Protein AF-N9NQ33-F1 (afdb_monomer_lite)

Foldseek 3Di:
DELLQVCLVPNLVVLVVCLVPADPQFQKAQQVVRDTDNDQCVVPDPRIYGNVRSVLLNVLQVLCVVLVHLVSLVVVLVVCVVVVNDDPVSVSSVVSSVSPVSSHDDDPDDD

Structure (mmCIF, N/CA/C/O backbone):
data_AF-N9NQ33-F1
#
_entry.id   AF-N9NQ33-F1
#
loop_
_atom_site.group_PDB
_atom_site.id
_atom_site.type_symbol
_atom_site.label_atom_id
_atom_site.label_alt_id
_atom_site.label_comp_id
_atom_site.label_asym_id
_atom_site.label_entity_id
_atom_site.label_seq_id
_atom_site.pdbx_PDB_ins_code
_atom_site.Cartn_x
_atom_site.Cartn_y
_atom_site.Cartn_z
_atom_site.occupancy
_atom_site.B_iso_or_equiv
_atom_site.auth_seq_id
_atom_site.auth_comp_id
_atom_site.auth_asym_id
_atom_site.auth_atom_id
_atom_site.pdbx_PDB_model_num
ATOM 1 N N . MET A 1 1 ? 4.222 10.014 -10.819 1.00 83.62 1 MET A N 1
ATOM 2 C CA . MET A 1 1 ? 2.801 9.817 -10.422 1.00 83.62 1 MET A CA 1
ATOM 3 C C . MET A 1 1 ? 2.774 9.489 -8.941 1.00 83.62 1 MET A C 1
ATOM 5 O O . MET A 1 1 ? 3.704 8.839 -8.469 1.00 83.62 1 MET A O 1
ATOM 9 N N . LYS A 1 2 ? 1.766 9.930 -8.174 1.00 89.94 2 LYS A N 1
ATOM 10 C CA . LYS A 1 2 ? 1.691 9.535 -6.756 1.00 89.94 2 LYS A CA 1
ATOM 11 C C . LYS A 1 2 ? 1.205 8.088 -6.623 1.00 89.94 2 LYS A C 1
ATOM 13 O O . LYS A 1 2 ? 0.383 7.630 -7.407 1.00 89.94 2 LYS A O 1
ATOM 18 N N . ALA A 1 3 ? 1.680 7.367 -5.607 1.00 92.50 3 ALA A N 1
ATOM 19 C CA . ALA A 1 3 ? 1.332 5.954 -5.427 1.00 92.50 3 ALA A CA 1
ATOM 20 C C . ALA A 1 3 ? -0.182 5.717 -5.236 1.00 92.50 3 ALA A C 1
ATOM 22 O O . ALA A 1 3 ? -0.715 4.743 -5.754 1.00 92.5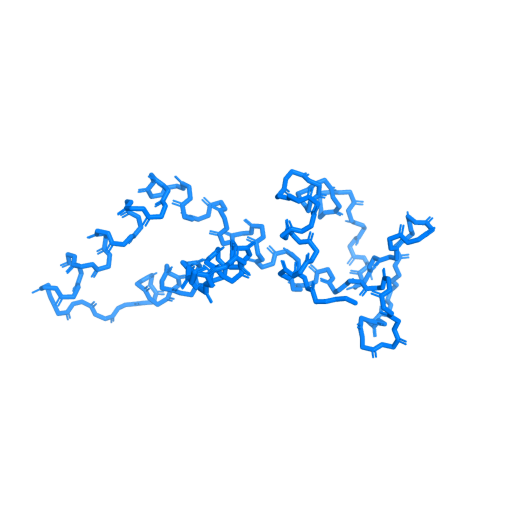0 3 ALA A O 1
ATOM 23 N N . ASN A 1 4 ? -0.891 6.626 -4.560 1.00 93.12 4 ASN A N 1
ATOM 24 C CA . ASN A 1 4 ? -2.346 6.538 -4.395 1.00 93.12 4 ASN A CA 1
ATOM 25 C C . ASN A 1 4 ? -3.092 6.737 -5.727 1.00 93.12 4 ASN A C 1
ATOM 27 O O . ASN A 1 4 ? -4.043 6.020 -6.011 1.00 93.12 4 ASN A O 1
ATOM 31 N N . GLU A 1 5 ? -2.630 7.655 -6.582 1.00 92.38 5 GLU A N 1
ATOM 32 C CA . GLU A 1 5 ? -3.165 7.838 -7.939 1.00 92.38 5 GLU A CA 1
ATOM 33 C C . GLU A 1 5 ? -2.927 6.602 -8.812 1.00 92.38 5 GLU A C 1
ATOM 35 O O . GLU A 1 5 ? -3.805 6.215 -9.584 1.00 92.38 5 GLU A O 1
ATOM 40 N N . PHE A 1 6 ? -1.764 5.961 -8.662 1.00 93.19 6 PHE A N 1
ATOM 41 C CA . PHE A 1 6 ? -1.457 4.705 -9.338 1.00 93.19 6 PHE A CA 1
ATOM 42 C C . PHE A 1 6 ? -2.437 3.599 -8.931 1.00 93.19 6 PHE A C 1
ATOM 44 O O . PHE A 1 6 ? -3.096 3.023 -9.795 1.00 93.19 6 PHE A O 1
ATOM 51 N N . VAL A 1 7 ? -2.585 3.348 -7.625 1.00 94.88 7 VAL A N 1
ATOM 52 C CA . VAL A 1 7 ? -3.514 2.334 -7.095 1.00 94.88 7 VAL A CA 1
ATOM 53 C C . VAL A 1 7 ? -4.944 2.622 -7.539 1.00 94.88 7 VAL A C 1
ATOM 55 O O . VAL A 1 7 ? -5.665 1.723 -7.951 1.00 94.88 7 VAL A O 1
ATOM 58 N N . LYS A 1 8 ? -5.352 3.885 -7.523 1.00 92.50 8 LYS A N 1
ATOM 59 C CA . LYS A 1 8 ? -6.674 4.302 -7.980 1.00 92.50 8 LYS A CA 1
ATOM 60 C C . LYS A 1 8 ? -6.923 4.008 -9.461 1.00 92.50 8 LYS A C 1
ATOM 62 O O . LYS A 1 8 ? -8.028 3.632 -9.840 1.00 92.50 8 LYS A O 1
ATOM 67 N N . LYS A 1 9 ? -5.911 4.206 -10.311 1.00 92.62 9 LYS A N 1
ATOM 68 C CA . LYS A 1 9 ? -6.013 4.010 -11.765 1.00 92.62 9 LYS A CA 1
ATOM 69 C C . LYS A 1 9 ? -5.882 2.542 -12.174 1.00 92.62 9 LYS A C 1
ATOM 71 O O . LYS A 1 9 ? -6.531 2.126 -13.130 1.00 92.62 9 LYS A O 1
ATOM 76 N N . HIS A 1 10 ? -5.035 1.782 -11.485 1.00 92.56 10 HIS A N 1
ATOM 77 C CA . HIS A 1 10 ? -4.628 0.437 -11.897 1.00 92.56 10 HIS A CA 1
ATOM 78 C C . HIS A 1 10 ? -5.074 -0.684 -10.946 1.00 92.56 10 HIS A C 1
ATOM 80 O O . HIS A 1 10 ? -5.031 -1.855 -11.316 1.00 92.56 10 HIS A O 1
ATOM 86 N N . GLY A 1 11 ? -5.541 -0.336 -9.750 1.00 94.38 11 GLY A N 1
ATOM 87 C CA . GLY A 1 11 ? -5.976 -1.267 -8.716 1.00 94.38 11 GLY A CA 1
ATOM 88 C C . GLY A 1 11 ? -4.845 -1.773 -7.820 1.00 94.38 11 GLY A C 1
ATOM 89 O O . GLY A 1 11 ? -3.660 -1.715 -8.153 1.00 94.38 11 GLY A O 1
ATOM 90 N N . ILE A 1 12 ? -5.246 -2.317 -6.670 1.00 96.00 12 ILE A N 1
ATOM 91 C CA . ILE A 1 12 ? -4.345 -2.964 -5.709 1.00 96.00 12 ILE A CA 1
ATOM 92 C C . ILE A 1 12 ? -3.646 -4.214 -6.256 1.00 96.00 12 ILE A C 1
ATOM 94 O O . ILE A 1 12 ? -2.442 -4.315 -6.037 1.00 96.00 12 ILE A O 1
ATOM 98 N N . PRO A 1 13 ? -4.295 -5.106 -7.034 1.00 96.25 13 PRO A N 1
ATOM 99 C CA . PRO A 1 13 ? -3.620 -6.309 -7.527 1.00 96.25 13 PRO A CA 1
ATOM 100 C C . PRO A 1 13 ? -2.361 -6.023 -8.358 1.00 96.25 13 PRO A C 1
ATOM 102 O O . PRO A 1 13 ? -1.370 -6.742 -8.259 1.00 96.25 13 PRO A O 1
ATOM 105 N N . LEU A 1 14 ? -2.361 -4.947 -9.157 1.00 95.38 14 LEU A N 1
ATOM 106 C CA . LEU A 1 14 ? -1.162 -4.560 -9.905 1.00 95.38 14 LEU A CA 1
ATOM 107 C C . LEU A 1 14 ? -0.079 -3.981 -8.983 1.00 95.38 14 LEU A C 1
ATOM 109 O O . LEU A 1 14 ? 1.103 -4.251 -9.180 1.00 95.38 14 LEU A O 1
ATOM 113 N N . ALA A 1 15 ? -0.471 -3.202 -7.972 1.00 96.75 15 ALA A N 1
ATOM 114 C CA . ALA A 1 15 ? 0.460 -2.688 -6.972 1.00 96.75 15 ALA A CA 1
ATOM 115 C C . ALA A 1 15 ? 1.149 -3.827 -6.206 1.00 96.75 15 ALA A C 1
ATOM 117 O O . ALA A 1 15 ? 2.367 -3.802 -6.050 1.00 96.75 15 ALA A O 1
ATOM 118 N N . GLU A 1 16 ? 0.389 -4.842 -5.790 1.00 97.12 16 GLU A N 1
ATOM 119 C CA . GLU A 1 16 ? 0.909 -6.052 -5.145 1.00 97.12 16 GLU A CA 1
ATOM 120 C C . GLU A 1 16 ? 1.913 -6.780 -6.039 1.00 97.12 16 GLU A C 1
ATOM 122 O O . GLU A 1 16 ? 3.012 -7.097 -5.588 1.00 97.12 16 GLU A O 1
ATOM 127 N N . MET A 1 17 ? 1.576 -6.989 -7.316 1.00 97.06 17 MET A N 1
ATOM 128 C CA . MET A 1 17 ? 2.475 -7.624 -8.284 1.00 97.06 17 MET A CA 1
ATOM 129 C C . MET A 1 17 ? 3.806 -6.869 -8.397 1.00 97.06 17 MET A C 1
ATOM 131 O O . MET A 1 17 ? 4.865 -7.464 -8.222 1.00 97.06 17 MET A O 1
ATOM 135 N N . ILE A 1 18 ? 3.763 -5.545 -8.593 1.00 96.69 18 ILE A N 1
ATOM 136 C CA . ILE A 1 18 ? 4.971 -4.710 -8.715 1.00 96.69 18 ILE A CA 1
ATOM 137 C C . ILE A 1 18 ? 5.836 -4.785 -7.454 1.00 96.69 18 ILE A C 1
ATOM 139 O O . ILE A 1 18 ? 7.063 -4.820 -7.560 1.00 96.69 18 ILE A O 1
ATOM 143 N N . ILE A 1 19 ? 5.225 -4.788 -6.266 1.00 97.38 19 ILE A N 1
ATOM 144 C CA . ILE A 1 19 ? 5.952 -4.872 -4.994 1.00 97.38 19 ILE A CA 1
ATOM 145 C C . ILE A 1 19 ? 6.566 -6.258 -4.786 1.00 97.38 19 ILE A C 1
ATOM 147 O O . ILE A 1 19 ? 7.708 -6.340 -4.337 1.00 97.38 19 ILE A O 1
ATOM 151 N N . ASN A 1 20 ? 5.848 -7.325 -5.132 1.00 96.25 20 ASN A N 1
ATOM 152 C CA . ASN A 1 20 ? 6.327 -8.699 -4.983 1.00 96.25 20 ASN A CA 1
ATOM 153 C C . ASN A 1 20 ? 7.473 -9.026 -5.948 1.00 96.25 20 ASN A C 1
ATOM 155 O O . ASN A 1 20 ? 8.416 -9.716 -5.560 1.00 96.25 20 ASN A O 1
ATOM 159 N N . ASP A 1 21 ? 7.425 -8.477 -7.162 1.00 96.62 21 ASP A N 1
ATOM 160 C CA . ASP A 1 21 ? 8.465 -8.656 -8.179 1.00 96.62 21 ASP A CA 1
ATOM 161 C C . ASP A 1 21 ? 9.631 -7.660 -8.016 1.00 96.62 21 ASP A C 1
ATOM 163 O O . ASP A 1 21 ? 10.666 -7.780 -8.678 1.00 96.62 21 ASP A O 1
ATOM 167 N N . SER A 1 22 ? 9.499 -6.683 -7.109 1.00 96.12 22 SER A N 1
ATOM 168 C CA . SER A 1 22 ? 10.504 -5.644 -6.903 1.00 96.12 22 SER A CA 1
ATOM 169 C C . SER A 1 22 ? 11.814 -6.219 -6.362 1.00 96.12 22 SER A C 1
ATOM 171 O O . SER A 1 22 ? 11.845 -6.771 -5.256 1.00 96.12 22 SER A O 1
ATOM 173 N N . PRO A 1 23 ? 12.953 -5.992 -7.040 1.00 95.81 23 PRO A N 1
ATOM 174 C CA . PRO A 1 23 ? 14.242 -6.347 -6.479 1.00 95.81 23 PRO A CA 1
ATOM 175 C C . PRO A 1 23 ? 14.565 -5.458 -5.270 1.00 95.81 23 PRO A C 1
ATOM 177 O O . PRO A 1 23 ? 14.147 -4.304 -5.183 1.00 95.81 23 PRO A O 1
ATOM 180 N N . SER A 1 24 ? 15.362 -5.978 -4.334 1.00 94.56 24 SER A N 1
ATOM 181 C CA . SER A 1 24 ? 15.662 -5.301 -3.059 1.00 94.56 24 SER A CA 1
ATOM 182 C C . SER A 1 24 ? 16.419 -3.976 -3.202 1.00 94.56 24 SER A C 1
ATOM 184 O O . SER A 1 24 ? 16.411 -3.163 -2.279 1.00 94.56 24 SER A O 1
ATOM 186 N N . TRP A 1 25 ? 17.089 -3.760 -4.338 1.00 95.31 25 TRP A N 1
ATOM 187 C CA . TRP A 1 25 ? 17.796 -2.517 -4.644 1.00 95.31 25 TRP A CA 1
ATOM 188 C C . TRP A 1 25 ? 16.885 -1.434 -5.231 1.00 95.31 25 TRP A C 1
ATOM 190 O O . TRP A 1 25 ? 17.292 -0.270 -5.266 1.00 95.31 25 TRP A O 1
ATOM 200 N N . ALA A 1 26 ? 15.687 -1.789 -5.699 1.00 96.06 26 ALA A N 1
ATOM 201 C CA . ALA A 1 26 ? 14.805 -0.848 -6.367 1.00 96.06 26 ALA A CA 1
ATOM 202 C C . ALA A 1 26 ? 14.146 0.109 -5.374 1.00 96.06 26 ALA A C 1
ATOM 204 O O . ALA A 1 26 ? 13.725 -0.257 -4.276 1.00 96.06 26 ALA A O 1
ATOM 205 N N . LYS A 1 27 ? 14.048 1.368 -5.790 1.00 95.31 27 LYS A N 1
ATOM 206 C CA . LYS A 1 27 ? 13.371 2.447 -5.061 1.00 95.31 27 LYS A CA 1
ATOM 207 C C . LYS A 1 27 ? 12.207 3.022 -5.846 1.00 95.31 27 LYS A C 1
ATOM 209 O O . LYS A 1 27 ? 11.278 3.560 -5.242 1.00 95.31 27 LYS A O 1
ATOM 214 N N . SER A 1 28 ? 12.240 2.899 -7.168 1.00 95.00 28 SER A N 1
ATOM 215 C CA . SER A 1 28 ? 11.162 3.343 -8.031 1.00 95.00 28 SER A CA 1
ATOM 216 C C . SER A 1 28 ? 10.863 2.355 -9.156 1.00 95.00 28 SER A C 1
ATOM 218 O O . SER A 1 28 ? 11.667 1.471 -9.453 1.00 95.00 28 SER A O 1
ATOM 220 N N . TYR A 1 29 ? 9.676 2.498 -9.737 1.00 95.44 29 TYR A N 1
ATOM 221 C CA . TYR A 1 29 ? 9.196 1.721 -10.874 1.00 95.44 29 TYR A CA 1
ATOM 222 C C . TYR A 1 29 ? 8.706 2.668 -11.970 1.00 95.44 29 TYR A C 1
ATOM 224 O O . TYR A 1 29 ? 7.967 3.615 -11.683 1.00 95.44 29 TYR A O 1
ATOM 232 N N . PHE A 1 30 ? 9.128 2.424 -13.208 1.00 93.94 30 PHE A N 1
ATOM 233 C CA . PHE A 1 30 ? 8.758 3.201 -14.385 1.00 93.94 30 PHE A CA 1
ATOM 234 C C . PHE A 1 30 ? 7.660 2.480 -15.151 1.00 93.94 30 PHE A C 1
ATOM 236 O O . PHE A 1 30 ? 7.921 1.515 -15.861 1.00 93.94 30 PHE A O 1
ATOM 243 N N . LEU A 1 31 ? 6.432 2.985 -15.059 1.00 90.75 31 LEU A N 1
ATOM 244 C CA . LEU A 1 31 ? 5.271 2.340 -15.669 1.00 90.75 31 LEU A CA 1
ATOM 245 C C . LEU A 1 31 ? 5.353 2.282 -17.202 1.00 90.75 31 LEU A C 1
ATOM 247 O O . LEU A 1 31 ? 4.919 1.306 -17.797 1.00 90.75 31 LEU A O 1
ATOM 251 N N . GLY A 1 32 ? 5.912 3.311 -17.847 1.00 89.00 32 GLY A N 1
ATOM 252 C CA . GLY A 1 32 ? 5.961 3.395 -19.312 1.00 89.00 32 GLY A CA 1
ATOM 253 C C . GLY A 1 32 ? 6.906 2.392 -19.984 1.00 89.00 32 GLY A C 1
ATOM 254 O O . GLY A 1 32 ? 6.739 2.109 -21.168 1.00 89.00 32 GLY A O 1
ATOM 255 N N . VAL A 1 33 ? 7.890 1.872 -19.246 1.00 91.56 33 VAL A N 1
ATOM 256 C CA . VAL A 1 33 ? 8.879 0.894 -19.742 1.00 91.56 33 VAL A CA 1
ATOM 257 C C . VAL A 1 33 ? 8.907 -0.397 -18.921 1.00 91.56 33 VAL A C 1
ATOM 259 O O . VAL A 1 33 ? 9.633 -1.316 -19.271 1.00 91.56 33 VAL A O 1
ATOM 262 N N . GLU A 1 34 ? 8.102 -0.473 -17.860 1.00 93.19 34 GLU A N 1
ATOM 263 C CA . GLU A 1 34 ? 8.004 -1.601 -16.929 1.00 93.19 34 GLU A CA 1
ATOM 264 C C . GLU A 1 34 ? 9.339 -1.983 -16.257 1.00 93.19 34 GLU A C 1
ATOM 266 O O . GLU A 1 34 ? 9.609 -3.153 -15.991 1.00 93.19 34 GLU A O 1
ATOM 271 N N . GLU A 1 35 ? 10.174 -0.987 -15.940 1.00 94.88 35 GLU A N 1
ATOM 272 C CA . GLU A 1 35 ? 11.507 -1.189 -15.355 1.00 94.88 35 GLU A CA 1
ATOM 273 C C . GLU A 1 35 ? 11.620 -0.681 -13.912 1.00 94.88 35 GLU A C 1
ATOM 275 O O . GLU A 1 35 ? 10.986 0.296 -13.498 1.00 94.88 35 GLU A O 1
ATOM 280 N N . TYR A 1 36 ? 12.479 -1.350 -13.142 1.00 95.56 36 TYR A N 1
ATOM 281 C CA . TYR A 1 36 ? 12.839 -0.978 -11.779 1.00 95.56 36 TYR A CA 1
ATOM 282 C C . TYR A 1 36 ? 14.098 -0.127 -11.756 1.00 95.56 36 TYR A C 1
ATOM 284 O O . TYR A 1 36 ? 15.066 -0.427 -12.450 1.00 95.56 36 TYR A O 1
ATOM 292 N N . GLU A 1 37 ? 14.129 0.862 -10.867 1.00 94.31 37 GLU A N 1
ATOM 293 C CA . GLU A 1 37 ? 15.273 1.755 -10.738 1.00 94.31 37 GLU A CA 1
ATOM 294 C C . GLU A 1 37 ? 15.765 1.906 -9.303 1.00 94.31 37 GLU A C 1
ATOM 296 O O . GLU A 1 37 ? 14.992 1.988 -8.344 1.00 94.31 37 GLU A O 1
ATOM 301 N N . GLY A 1 38 ? 17.091 1.960 -9.154 1.00 92.81 38 GLY A N 1
ATOM 302 C CA . GLY A 1 38 ? 17.762 2.026 -7.847 1.00 92.81 38 GLY A CA 1
ATOM 303 C C . GLY A 1 38 ? 17.726 3.408 -7.188 1.00 92.81 38 GLY A C 1
ATOM 304 O O . GLY A 1 38 ? 18.048 3.559 -6.004 1.00 92.81 38 GLY A O 1
ATOM 305 N N . SER A 1 39 ? 17.324 4.424 -7.947 1.00 89.69 39 SER A N 1
ATOM 306 C CA . SER A 1 39 ? 17.137 5.795 -7.477 1.00 89.69 39 SER A CA 1
ATOM 307 C C . SER A 1 39 ? 15.652 6.119 -7.362 1.00 89.69 39 SER A C 1
ATOM 309 O O . SER A 1 39 ? 14.817 5.536 -8.051 1.00 89.69 39 SER A O 1
ATOM 311 N N . ASP A 1 40 ? 15.308 7.044 -6.468 1.00 83.62 40 ASP A N 1
ATOM 312 C CA . ASP A 1 40 ? 13.938 7.543 -6.379 1.00 83.62 40 ASP A CA 1
ATOM 313 C C . ASP A 1 40 ? 13.755 8.684 -7.384 1.00 83.62 40 ASP A C 1
ATOM 315 O O . ASP A 1 40 ? 14.193 9.810 -7.148 1.00 83.62 40 ASP A O 1
ATOM 319 N N . PHE A 1 41 ? 13.137 8.369 -8.521 1.00 83.56 41 PHE A N 1
ATOM 320 C CA . PHE A 1 41 ? 12.809 9.331 -9.571 1.00 83.56 41 PHE A CA 1
ATOM 321 C C . PHE A 1 41 ? 11.326 9.731 -9.569 1.00 83.56 41 PHE A C 1
ATOM 323 O O . PHE A 1 41 ? 10.863 10.406 -10.491 1.00 83.56 41 PHE A O 1
ATOM 330 N N . SER A 1 42 ? 10.567 9.348 -8.534 1.00 77.19 42 SER A N 1
ATOM 331 C CA . SER A 1 42 ? 9.108 9.541 -8.481 1.00 77.19 42 SER A CA 1
ATOM 332 C C . SER A 1 42 ? 8.670 11.010 -8.519 1.00 77.19 42 SER A C 1
ATOM 334 O O . SER A 1 42 ? 7.538 11.314 -8.893 1.00 77.19 42 SER A O 1
ATOM 336 N N . GLN A 1 43 ? 9.573 11.929 -8.165 1.00 78.06 43 GLN A N 1
ATOM 337 C CA . GLN A 1 43 ? 9.364 13.379 -8.242 1.00 78.06 43 GLN A CA 1
ATOM 338 C C . GLN A 1 43 ? 9.787 13.987 -9.587 1.00 78.06 43 GLN A C 1
ATOM 340 O O . GLN A 1 43 ? 9.468 15.140 -9.863 1.00 78.06 43 GLN A O 1
ATOM 345 N N . SER A 1 44 ? 10.532 13.241 -10.404 1.00 81.75 44 SER A N 1
ATOM 346 C CA . SER A 1 44 ? 11.141 13.731 -11.645 1.00 81.75 44 SER A CA 1
ATOM 347 C C . SER A 1 44 ? 10.352 13.345 -12.890 1.00 81.75 44 SER A C 1
ATOM 349 O O . SER A 1 44 ? 10.411 14.067 -13.881 1.00 81.75 44 SER A O 1
ATOM 351 N N . TYR A 1 45 ? 9.609 12.236 -12.844 1.00 80.50 45 TYR A N 1
ATOM 352 C CA . TYR A 1 45 ? 8.856 11.734 -13.990 1.00 80.50 45 TYR A CA 1
ATOM 353 C C . TYR A 1 45 ? 7.423 11.376 -13.614 1.00 80.50 45 TYR A C 1
ATOM 355 O O . TYR A 1 45 ? 7.155 10.765 -12.576 1.00 80.50 45 TYR A O 1
ATOM 363 N N . GLU A 1 46 ? 6.492 11.721 -14.502 1.00 80.50 46 GLU A N 1
ATOM 364 C CA . GLU A 1 46 ? 5.075 11.420 -14.312 1.00 80.50 46 GLU A CA 1
ATOM 365 C C . GLU A 1 46 ? 4.810 9.913 -14.279 1.00 80.50 46 GLU A C 1
ATOM 367 O O . GLU A 1 46 ? 4.016 9.480 -13.454 1.00 80.50 46 GLU A O 1
ATOM 372 N N . ASP A 1 47 ? 5.544 9.102 -15.037 1.00 85.44 47 ASP A N 1
ATOM 373 C CA . ASP A 1 47 ? 5.352 7.644 -15.066 1.00 85.44 47 ASP A CA 1
ATOM 374 C C . ASP A 1 47 ? 6.188 6.884 -14.028 1.00 85.44 47 ASP A C 1
ATOM 376 O O . ASP A 1 47 ? 6.154 5.655 -13.975 1.00 85.44 47 ASP A O 1
ATOM 380 N N . CYS A 1 48 ? 6.941 7.600 -13.190 1.00 90.50 48 CYS A N 1
ATOM 381 C CA . CYS A 1 48 ? 7.737 6.998 -12.133 1.00 90.50 48 CYS A CA 1
ATOM 382 C C . CYS A 1 48 ? 6.964 6.982 -10.809 1.00 90.50 48 CYS A C 1
ATOM 384 O O . CYS A 1 48 ? 6.359 7.983 -10.399 1.00 90.50 48 CYS A O 1
ATOM 386 N N . ILE A 1 49 ? 6.985 5.834 -10.136 1.00 94.38 49 ILE A N 1
ATOM 387 C CA . ILE A 1 49 ? 6.262 5.568 -8.892 1.00 94.38 49 ILE A CA 1
ATOM 388 C C . ILE A 1 49 ? 7.273 5.186 -7.812 1.00 94.38 49 ILE A C 1
ATOM 390 O O . ILE A 1 49 ? 8.149 4.354 -8.036 1.00 94.38 49 ILE A O 1
ATOM 394 N N . SER A 1 50 ? 7.147 5.774 -6.620 1.00 95.06 50 SER A N 1
ATOM 395 C CA . SER A 1 50 ? 7.970 5.390 -5.467 1.00 95.06 50 SER A CA 1
ATOM 396 C C . SER A 1 50 ? 7.512 4.037 -4.925 1.00 95.06 50 SER A C 1
ATOM 398 O O . SER A 1 50 ? 6.374 3.908 -4.461 1.00 95.06 50 SER A O 1
ATOM 400 N N . LEU A 1 51 ? 8.406 3.047 -4.924 1.00 95.88 51 LEU A N 1
ATOM 401 C CA . LEU A 1 51 ? 8.116 1.707 -4.406 1.00 95.88 51 LEU A CA 1
ATOM 402 C C . LEU A 1 51 ? 7.874 1.717 -2.900 1.00 95.88 51 LEU A C 1
ATOM 404 O O . LEU A 1 51 ? 7.046 0.962 -2.407 1.00 95.88 51 LEU A O 1
ATOM 408 N N . ASN A 1 52 ? 8.542 2.606 -2.161 1.00 94.81 52 ASN A N 1
ATOM 409 C CA . ASN A 1 52 ? 8.320 2.738 -0.723 1.00 94.81 52 ASN A CA 1
ATOM 410 C C . ASN A 1 52 ? 6.896 3.229 -0.418 1.00 94.81 52 ASN A C 1
ATOM 412 O O . ASN A 1 52 ? 6.220 2.702 0.464 1.00 94.81 52 ASN A O 1
ATOM 416 N N . CYS A 1 53 ? 6.415 4.225 -1.170 1.00 95.00 53 CYS A N 1
ATOM 417 C CA . CYS A 1 53 ? 5.038 4.689 -1.032 1.00 95.00 53 CYS A CA 1
ATOM 418 C C . CYS A 1 53 ? 4.038 3.614 -1.465 1.00 95.00 53 CYS A C 1
ATOM 420 O O . CYS A 1 53 ? 3.051 3.408 -0.768 1.00 95.00 53 CYS A O 1
ATOM 422 N N . LEU A 1 54 ? 4.302 2.922 -2.575 1.00 96.06 54 LEU A N 1
ATOM 423 C CA . LEU A 1 54 ? 3.425 1.871 -3.086 1.00 96.06 54 LEU A CA 1
ATOM 424 C C . LEU A 1 54 ? 3.326 0.686 -2.114 1.00 96.06 54 LEU A C 1
ATOM 426 O O . LEU A 1 54 ? 2.225 0.241 -1.807 1.00 96.06 54 LEU A O 1
ATOM 430 N N . LYS A 1 55 ? 4.455 0.256 -1.540 1.00 96.81 55 LYS A N 1
ATOM 431 C CA . LYS A 1 55 ? 4.515 -0.792 -0.516 1.00 96.81 55 LYS A CA 1
ATOM 432 C C . LYS A 1 55 ? 3.676 -0.448 0.710 1.00 96.81 55 LYS A C 1
ATOM 434 O O . LYS A 1 55 ? 2.915 -1.284 1.178 1.00 96.81 55 LYS A O 1
ATOM 439 N N . ARG A 1 56 ? 3.763 0.794 1.199 1.00 96.81 56 ARG A N 1
ATOM 440 C CA . ARG A 1 56 ? 2.946 1.257 2.332 1.00 96.81 56 ARG A CA 1
ATOM 441 C C . ARG A 1 56 ? 1.446 1.130 2.053 1.00 96.81 56 ARG A C 1
ATOM 443 O O . ARG A 1 56 ? 0.692 0.788 2.960 1.00 96.81 56 ARG A O 1
ATOM 450 N N . LEU A 1 57 ? 1.016 1.426 0.825 1.00 97.06 57 LEU A N 1
ATOM 451 C CA . LEU A 1 57 ? -0.391 1.303 0.440 1.00 97.06 57 LEU A CA 1
ATOM 452 C C . LEU A 1 57 ? -0.822 -0.162 0.396 1.00 97.06 57 LEU A C 1
ATOM 454 O O . LEU A 1 57 ? -1.858 -0.482 0.966 1.00 97.06 57 LEU A O 1
ATOM 458 N N . VAL A 1 58 ? -0.011 -1.050 -0.189 1.00 97.25 58 VAL A N 1
ATOM 459 C CA . VAL A 1 58 ? -0.273 -2.501 -0.177 1.00 97.25 58 VAL A CA 1
ATOM 460 C C . VAL A 1 58 ? -0.428 -3.011 1.260 1.00 97.25 58 VAL A C 1
ATOM 462 O O . VAL A 1 58 ? -1.469 -3.560 1.602 1.00 97.25 58 VAL A O 1
ATOM 465 N N . GLU A 1 59 ? 0.530 -2.711 2.143 1.00 97.25 59 GLU A N 1
ATOM 466 C CA . GLU A 1 59 ? 0.467 -3.103 3.562 1.00 97.25 59 GLU A CA 1
ATOM 467 C C . GLU A 1 59 ? -0.757 -2.514 4.291 1.00 97.25 59 GLU A C 1
ATOM 469 O O . GLU A 1 59 ? -1.310 -3.134 5.199 1.00 97.25 59 GLU A O 1
ATOM 474 N N . SER A 1 60 ? -1.192 -1.308 3.914 1.00 97.31 60 SER A N 1
ATOM 475 C CA . SER A 1 60 ? -2.382 -0.671 4.489 1.00 97.31 60 SER A CA 1
ATOM 476 C C . SER A 1 60 ? -3.668 -1.364 4.051 1.00 97.31 60 SER A C 1
ATOM 478 O O . SER A 1 60 ? -4.551 -1.579 4.879 1.00 97.31 60 SER A O 1
ATOM 480 N N . HIS A 1 61 ? -3.758 -1.750 2.778 1.00 96.31 61 HIS A N 1
ATOM 481 C CA . HIS A 1 61 ? -4.876 -2.528 2.259 1.00 96.31 61 HIS A CA 1
ATOM 482 C C . HIS A 1 61 ? -4.944 -3.909 2.916 1.00 96.31 61 HIS A C 1
ATOM 484 O O . HIS A 1 61 ? -5.997 -4.269 3.432 1.00 96.31 61 HIS A O 1
ATOM 490 N N . GLU A 1 62 ? -3.827 -4.634 3.003 1.00 96.25 62 GLU A N 1
ATOM 491 C CA . GLU A 1 62 ? -3.761 -5.923 3.706 1.00 96.25 62 GLU A CA 1
ATOM 492 C C . GLU A 1 62 ? -4.182 -5.798 5.177 1.00 96.25 62 GLU A C 1
ATOM 494 O O . GLU A 1 62 ? -4.947 -6.619 5.691 1.00 96.25 62 GLU A O 1
ATOM 499 N N . LEU A 1 63 ? -3.715 -4.746 5.863 1.00 96.88 63 LEU A N 1
ATOM 500 C CA . LEU A 1 63 ? -4.092 -4.497 7.249 1.00 96.88 63 LEU A CA 1
ATOM 501 C C . LEU A 1 63 ? -5.595 -4.245 7.367 1.00 96.88 63 LEU A C 1
ATOM 503 O O . LEU A 1 63 ? -6.240 -4.889 8.186 1.00 96.88 63 LEU A O 1
ATOM 507 N N . VAL A 1 64 ? -6.170 -3.357 6.557 1.00 96.75 64 VAL A N 1
ATOM 508 C CA . VAL A 1 64 ? -7.613 -3.068 6.581 1.00 96.75 64 VAL A CA 1
ATOM 509 C C . VAL A 1 64 ? -8.440 -4.320 6.269 1.00 96.75 64 VAL A C 1
ATOM 511 O O . VAL A 1 64 ? -9.403 -4.606 6.981 1.00 96.75 64 VAL A O 1
ATOM 514 N N . GLU A 1 65 ? -8.035 -5.121 5.285 1.00 96.12 65 GLU A N 1
ATOM 515 C CA . GLU A 1 65 ? -8.687 -6.395 4.962 1.00 96.12 65 GLU A CA 1
ATOM 516 C C . GLU A 1 65 ? -8.637 -7.384 6.135 1.00 96.12 65 GLU A C 1
ATOM 518 O O . GLU A 1 65 ? -9.638 -8.038 6.431 1.00 96.12 65 GLU A O 1
ATOM 523 N N . SER A 1 66 ? -7.532 -7.435 6.888 1.00 96.44 66 SER A N 1
ATOM 524 C CA . SER A 1 66 ? -7.420 -8.295 8.077 1.00 96.44 66 SER A CA 1
ATOM 525 C C . SER A 1 66 ? -8.417 -7.948 9.197 1.00 96.44 66 SER A C 1
ATOM 527 O O . SER A 1 66 ? -8.750 -8.812 10.008 1.00 96.44 66 SER A O 1
ATOM 529 N N . TYR A 1 67 ? -8.948 -6.717 9.210 1.00 95.50 67 TYR A N 1
ATOM 530 C CA . TYR A 1 67 ? -10.012 -6.279 10.122 1.00 95.50 67 TYR A CA 1
ATOM 531 C C . TYR A 1 67 ? -11.423 -6.457 9.540 1.00 95.50 67 TYR A C 1
ATOM 533 O O . TYR A 1 67 ? -12.395 -6.053 10.175 1.00 95.50 67 TYR A O 1
ATOM 541 N N . GLY A 1 68 ? -11.567 -7.087 8.370 1.00 95.12 68 GLY A N 1
ATOM 542 C CA . GLY A 1 68 ? -12.850 -7.255 7.684 1.00 95.12 68 GLY A CA 1
ATOM 543 C C . GLY A 1 68 ? -13.201 -6.090 6.756 1.00 95.12 68 GLY A C 1
ATOM 544 O O . GLY A 1 68 ? -14.380 -5.775 6.591 1.00 95.12 68 GLY A O 1
ATOM 545 N N . GLY A 1 69 ? -12.190 -5.434 6.184 1.00 95.12 69 GLY A N 1
ATOM 546 C CA . GLY A 1 69 ? -12.347 -4.286 5.294 1.00 95.12 69 GLY A CA 1
ATOM 547 C C . GLY A 1 69 ? -12.517 -2.961 6.046 1.00 95.12 69 GLY A C 1
ATOM 548 O O . GLY A 1 69 ? -12.401 -2.892 7.272 1.00 95.12 69 GLY A O 1
ATOM 549 N N . LEU A 1 70 ? -12.806 -1.884 5.304 1.00 95.00 70 LEU A N 1
ATOM 550 C CA . LEU A 1 70 ? -12.913 -0.519 5.849 1.00 95.00 70 LEU A CA 1
ATOM 551 C C . LEU A 1 70 ? -13.907 -0.413 7.013 1.00 95.00 70 LEU A C 1
ATOM 553 O O . LEU A 1 70 ? -13.593 0.207 8.027 1.00 95.00 70 LEU A O 1
ATOM 557 N N . ASP A 1 71 ? -15.080 -1.032 6.887 1.00 95.12 71 ASP A N 1
ATOM 558 C CA . ASP A 1 71 ? -16.113 -0.991 7.928 1.00 95.12 71 ASP A CA 1
ATOM 559 C C . ASP A 1 71 ? -15.650 -1.683 9.214 1.00 95.12 71 ASP A C 1
ATOM 561 O O . ASP A 1 71 ? -15.883 -1.184 10.316 1.00 95.12 71 ASP A O 1
ATOM 565 N N . GLY A 1 72 ? -14.974 -2.827 9.088 1.00 96.00 72 GLY A N 1
ATOM 566 C CA . GLY A 1 72 ? -14.442 -3.557 10.233 1.00 96.00 72 GLY A CA 1
ATOM 567 C C . GLY A 1 72 ? -13.293 -2.813 10.917 1.00 96.00 72 GLY A C 1
ATOM 568 O O . GLY A 1 72 ? -13.283 -2.688 12.143 1.00 96.00 72 GLY A O 1
ATOM 569 N N . ALA A 1 73 ? -12.390 -2.223 10.130 1.00 95.69 73 ALA A N 1
ATOM 570 C CA . ALA A 1 73 ? -11.304 -1.390 10.638 1.00 95.69 73 ALA A CA 1
ATOM 571 C C . ALA A 1 73 ? -11.826 -0.139 11.372 1.00 95.69 73 ALA A C 1
ATOM 573 O O . ALA A 1 73 ? -11.338 0.185 12.453 1.00 95.69 73 ALA A O 1
ATOM 574 N N . LYS A 1 74 ? -12.854 0.539 10.842 1.00 94.81 74 LYS A N 1
ATOM 575 C CA . LYS A 1 74 ? -13.474 1.709 11.494 1.00 94.81 74 LYS A CA 1
ATOM 576 C C . LYS A 1 74 ? -14.146 1.347 12.820 1.00 94.81 74 LYS A C 1
ATOM 578 O O . LYS A 1 74 ? -13.902 2.020 13.816 1.00 94.81 74 LYS A O 1
ATOM 583 N N . ARG A 1 75 ? -14.896 0.239 12.872 1.00 94.50 75 ARG A N 1
ATOM 584 C CA . ARG A 1 75 ? -15.516 -0.258 14.118 1.00 94.50 75 ARG A CA 1
ATOM 585 C C . ARG A 1 75 ? -14.495 -0.601 15.200 1.00 94.50 75 ARG A C 1
ATOM 587 O O . ARG A 1 75 ? -14.770 -0.415 16.382 1.00 94.50 75 ARG A O 1
ATOM 594 N N . PHE A 1 76 ? -13.329 -1.122 14.812 1.00 92.50 76 PHE A N 1
ATOM 595 C CA . PHE A 1 76 ? -12.238 -1.371 15.754 1.00 92.50 76 PHE A CA 1
ATOM 596 C C . PHE A 1 76 ? -11.775 -0.065 16.416 1.00 92.50 76 PHE A C 1
ATOM 598 O O . PHE A 1 76 ? -11.685 -0.006 17.639 1.00 92.50 76 PHE A O 1
ATOM 605 N N . ILE A 1 77 ? -11.564 0.992 15.621 1.00 92.69 77 ILE A N 1
ATOM 606 C CA . ILE A 1 77 ? -11.177 2.316 16.129 1.00 92.69 77 ILE A CA 1
ATOM 607 C C . ILE A 1 77 ? -12.254 2.911 17.037 1.00 92.69 77 ILE A C 1
ATOM 609 O O . ILE A 1 77 ? -11.918 3.451 18.085 1.00 92.69 77 ILE A O 1
ATOM 613 N N . GLU A 1 78 ? -13.531 2.808 16.663 1.00 90.94 78 GLU A N 1
ATOM 614 C CA . GLU A 1 78 ? -14.648 3.304 17.480 1.00 90.94 78 GLU A CA 1
ATOM 615 C C . GLU A 1 78 ? -14.661 2.647 18.868 1.00 90.94 78 GLU A C 1
ATOM 617 O O . GLU A 1 78 ? -14.735 3.338 19.882 1.00 90.94 78 GLU A O 1
ATOM 622 N N . ARG A 1 79 ? -14.497 1.320 18.929 1.00 88.81 79 ARG A N 1
ATOM 623 C CA . ARG A 1 79 ? -14.446 0.582 20.198 1.00 88.81 79 ARG A CA 1
ATOM 624 C C . ARG A 1 79 ? -13.253 0.996 21.062 1.00 88.81 79 ARG A C 1
ATOM 626 O O . ARG A 1 79 ? -13.390 1.127 22.276 1.00 88.81 79 ARG A O 1
ATOM 633 N N . ASP A 1 80 ? -12.084 1.169 20.455 1.00 88.88 80 ASP A N 1
ATOM 634 C CA . ASP A 1 80 ? -10.877 1.546 21.191 1.00 88.88 80 ASP A CA 1
ATOM 635 C C . ASP A 1 80 ? -10.965 3.005 21.685 1.00 88.88 80 ASP A C 1
ATOM 637 O O . ASP A 1 80 ? -10.569 3.292 22.815 1.00 88.88 80 ASP A O 1
ATOM 641 N N . GLN A 1 81 ? -11.597 3.904 20.917 1.00 84.56 81 GLN A N 1
ATOM 642 C CA . GLN A 1 81 ? -11.923 5.268 21.353 1.00 84.56 81 GLN A CA 1
ATOM 643 C C . GLN A 1 81 ? -12.891 5.293 22.542 1.00 84.56 81 GLN A C 1
ATOM 645 O O . GLN A 1 81 ? -12.663 6.045 23.488 1.00 84.56 81 GLN A O 1
ATOM 650 N N . GLU A 1 82 ? -13.946 4.472 22.525 1.00 86.88 82 GLU A N 1
ATOM 651 C CA . GLU A 1 82 ? -14.884 4.338 23.651 1.00 86.88 82 GLU A CA 1
ATOM 652 C C . GLU A 1 82 ? -14.200 3.827 24.926 1.00 86.88 82 GLU A C 1
ATOM 654 O O . GLU A 1 82 ? -14.587 4.194 26.035 1.00 86.88 82 GLU A O 1
ATOM 659 N N . ALA A 1 83 ? -13.174 2.992 24.770 1.00 84.44 83 ALA A N 1
ATOM 660 C CA . ALA A 1 83 ? -12.372 2.465 25.865 1.00 84.44 83 ALA A CA 1
ATOM 661 C C . ALA A 1 83 ? -11.230 3.404 26.306 1.00 84.44 83 ALA A C 1
ATOM 663 O O . ALA A 1 83 ? -10.457 3.024 27.186 1.00 84.44 83 ALA A O 1
ATOM 664 N N . GLU A 1 84 ? -11.109 4.597 25.704 1.00 84.25 84 GLU A N 1
ATOM 665 C CA . GLU A 1 84 ? -9.998 5.545 25.894 1.00 84.25 84 GLU A CA 1
ATOM 666 C C . GLU A 1 84 ? -8.610 4.900 25.680 1.00 84.25 84 GLU A C 1
ATOM 668 O O . GLU A 1 84 ? -7.617 5.266 26.314 1.00 84.25 84 GLU A O 1
ATOM 673 N N . ILE A 1 85 ? -8.532 3.920 24.774 1.00 81.12 85 ILE A N 1
ATOM 674 C CA . ILE A 1 85 ? -7.290 3.248 24.393 1.00 81.12 85 ILE A CA 1
ATOM 675 C C . ILE A 1 85 ? -6.651 4.048 23.260 1.00 81.12 85 ILE A C 1
ATOM 677 O O . ILE A 1 85 ? -7.139 4.069 22.132 1.00 81.12 85 ILE A O 1
ATOM 681 N N . ASP A 1 86 ? -5.532 4.695 23.570 1.00 78.19 86 ASP A N 1
ATOM 682 C CA . ASP A 1 86 ? -4.652 5.308 22.580 1.00 78.19 86 ASP A CA 1
ATOM 683 C C . ASP A 1 86 ? -3.355 4.503 22.522 1.00 78.19 86 ASP A C 1
ATOM 685 O O . ASP A 1 86 ? -2.452 4.661 23.349 1.00 78.19 86 ASP A O 1
ATOM 689 N N . ASP A 1 87 ? -3.302 3.555 21.589 1.00 86.69 87 ASP A N 1
ATOM 690 C CA . ASP A 1 87 ? -2.154 2.682 21.408 1.00 86.69 87 ASP A CA 1
ATOM 691 C C . ASP A 1 87 ? -1.583 2.754 19.986 1.00 86.69 87 ASP A C 1
ATOM 693 O O . ASP A 1 87 ? -2.171 3.271 19.032 1.00 86.69 87 ASP A O 1
ATOM 697 N N . TYR A 1 88 ? -0.375 2.214 19.840 1.00 87.81 88 TYR A N 1
ATOM 698 C CA . TYR A 1 88 ? 0.334 2.214 18.565 1.00 87.81 88 TYR A CA 1
ATOM 699 C C . TYR A 1 88 ? -0.433 1.472 17.454 1.00 87.81 88 TYR A C 1
ATOM 701 O O . TYR A 1 88 ? -0.301 1.809 16.275 1.00 87.81 88 TYR A O 1
ATOM 709 N N . VAL A 1 89 ? -1.230 0.459 17.810 1.00 88.38 89 VAL A N 1
ATOM 710 C CA . VAL A 1 89 ? -2.009 -0.338 16.854 1.00 88.38 89 VAL A CA 1
ATOM 711 C C . VAL A 1 89 ? -3.161 0.488 16.285 1.00 88.38 89 VAL A C 1
ATOM 713 O O . VAL A 1 89 ? -3.342 0.521 15.066 1.00 88.38 89 VAL A O 1
ATOM 716 N N . THR A 1 90 ? -3.868 1.213 17.146 1.00 90.50 90 THR A N 1
ATOM 717 C CA . THR A 1 90 ? -4.949 2.141 16.807 1.00 90.50 90 THR A CA 1
ATOM 718 C C . THR A 1 90 ? -4.469 3.185 15.802 1.00 90.50 90 THR A C 1
ATOM 720 O O . THR A 1 90 ? -5.069 3.352 14.738 1.00 90.50 90 THR A O 1
ATOM 723 N N . GLU A 1 91 ? -3.328 3.827 16.063 1.00 91.69 91 GLU A N 1
ATOM 724 C CA . GLU A 1 91 ? -2.746 4.812 15.142 1.00 91.69 91 GLU A CA 1
ATOM 725 C C . GLU A 1 91 ? -2.334 4.197 13.796 1.00 91.69 91 GLU A C 1
ATOM 727 O O . GLU A 1 91 ? -2.533 4.798 12.734 1.00 91.69 91 GLU A O 1
ATOM 732 N N . LYS A 1 92 ? -1.810 2.965 13.806 1.00 94.06 92 LYS A N 1
ATOM 733 C CA . LYS A 1 92 ? -1.462 2.248 12.574 1.00 94.06 92 LYS A CA 1
ATOM 734 C C . LYS A 1 92 ? -2.701 1.957 11.719 1.00 94.06 92 LYS A C 1
ATOM 736 O O . LYS A 1 92 ? -2.645 2.141 10.504 1.00 94.06 92 LYS A O 1
ATOM 741 N N . ILE A 1 93 ? -3.809 1.545 12.335 1.00 94.88 93 ILE A N 1
ATOM 742 C CA . ILE A 1 93 ? -5.069 1.259 11.633 1.00 94.88 93 ILE A CA 1
ATOM 743 C C . ILE A 1 93 ? -5.703 2.549 11.105 1.00 94.88 93 ILE A C 1
ATOM 745 O O . ILE A 1 93 ? -6.107 2.576 9.945 1.00 94.88 93 ILE A O 1
ATOM 749 N N . LYS A 1 94 ? -5.716 3.643 11.884 1.00 94.94 94 LYS A N 1
ATOM 750 C CA . LYS A 1 94 ? -6.182 4.960 11.402 1.00 94.94 94 LYS A CA 1
ATOM 751 C C . LYS A 1 94 ? -5.434 5.392 10.144 1.00 94.94 94 LYS A C 1
ATOM 753 O O . LYS A 1 94 ? -6.048 5.821 9.169 1.00 94.94 94 LYS A O 1
ATOM 758 N N . LYS A 1 95 ? -4.106 5.242 10.145 1.00 95.56 95 LYS A N 1
ATOM 759 C CA . LYS A 1 95 ? -3.280 5.556 8.976 1.00 95.56 95 LYS A CA 1
ATOM 760 C C . LYS A 1 95 ? -3.599 4.653 7.785 1.00 95.56 95 LYS A C 1
ATOM 762 O O . LYS A 1 95 ? -3.694 5.156 6.671 1.00 95.56 95 LYS A O 1
ATOM 767 N N . ALA A 1 96 ? -3.779 3.354 8.017 1.00 96.50 96 ALA A N 1
ATOM 768 C CA . ALA A 1 96 ? -4.110 2.411 6.957 1.00 96.50 96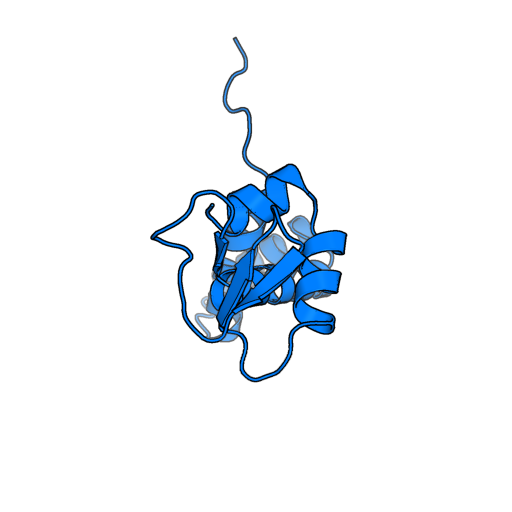 ALA A CA 1
ATOM 769 C C . ALA A 1 96 ? -5.479 2.709 6.324 1.00 96.50 96 ALA A C 1
ATOM 771 O O . ALA A 1 96 ? -5.592 2.708 5.102 1.00 96.50 96 ALA A O 1
ATOM 772 N N . ILE A 1 97 ? -6.487 3.057 7.133 1.00 96.06 97 ILE A N 1
ATOM 773 C CA . ILE A 1 97 ? -7.796 3.524 6.649 1.00 96.06 97 ILE A CA 1
ATOM 774 C C . ILE A 1 97 ? -7.621 4.750 5.747 1.00 96.06 97 ILE A C 1
ATOM 776 O O . ILE A 1 97 ? -8.120 4.750 4.625 1.00 96.06 97 ILE A O 1
ATOM 780 N N . ALA A 1 98 ? -6.869 5.760 6.195 1.00 95.81 98 ALA A N 1
ATOM 781 C CA . ALA A 1 98 ? -6.648 6.976 5.413 1.00 95.81 98 ALA A CA 1
ATOM 782 C C . ALA A 1 98 ? -5.909 6.703 4.088 1.00 95.81 98 ALA A C 1
ATOM 784 O O . ALA A 1 98 ? -6.221 7.306 3.059 1.00 95.81 98 ALA A O 1
ATOM 785 N N . ASP A 1 99 ? -4.938 5.785 4.097 1.00 95.81 99 ASP A N 1
ATOM 786 C CA . ASP A 1 99 ? -4.221 5.346 2.897 1.00 95.81 99 ASP A CA 1
ATOM 787 C C . ASP A 1 99 ? -5.174 4.641 1.902 1.00 95.81 99 ASP A C 1
ATOM 789 O O . ASP A 1 99 ? -5.137 4.953 0.708 1.00 95.81 99 ASP A O 1
ATOM 793 N N . VAL A 1 100 ? -6.070 3.764 2.378 1.00 94.81 100 VAL A N 1
ATOM 794 C CA . VAL A 1 100 ? -7.093 3.089 1.550 1.00 94.81 100 VAL A CA 1
ATOM 795 C C . VAL A 1 100 ? -8.101 4.089 0.976 1.00 94.81 100 VAL A C 1
ATOM 797 O O . VAL A 1 100 ? -8.381 4.068 -0.223 1.00 94.81 100 VAL A O 1
ATOM 800 N N . GLU A 1 101 ? -8.626 5.000 1.798 1.00 94.00 101 GLU A N 1
ATOM 801 C CA . GLU A 1 101 ? -9.593 6.019 1.365 1.00 94.00 101 GLU A CA 1
ATOM 802 C C . GLU A 1 101 ? -8.999 6.945 0.294 1.00 94.00 101 GLU A C 1
ATOM 804 O O . GLU A 1 101 ? -9.631 7.204 -0.732 1.00 94.00 101 GLU A O 1
ATOM 809 N N . SER A 1 102 ? -7.736 7.349 0.458 1.00 93.75 102 SER A N 1
ATOM 810 C CA . SER A 1 102 ? -6.991 8.151 -0.524 1.00 93.75 102 SER A CA 1
ATOM 811 C C . SER A 1 102 ? -6.860 7.474 -1.896 1.00 93.75 102 SER A C 1
ATOM 813 O O . SER A 1 102 ? -6.736 8.151 -2.921 1.00 93.75 102 SER A O 1
ATOM 815 N N . CYS A 1 103 ? -6.911 6.139 -1.944 1.00 92.12 103 CYS A N 1
ATOM 816 C CA . CYS A 1 103 ? -6.899 5.369 -3.188 1.00 92.12 103 CYS A CA 1
ATOM 817 C C . CYS A 1 103 ? -8.290 5.252 -3.839 1.00 92.12 103 CYS A C 1
ATOM 819 O O . CYS A 1 103 ? -8.381 4.933 -5.023 1.00 92.12 103 CYS A O 1
ATOM 821 N N . MET A 1 104 ? -9.371 5.521 -3.100 1.00 87.00 104 MET A N 1
ATOM 822 C CA . MET A 1 104 ? -10.754 5.405 -3.579 1.00 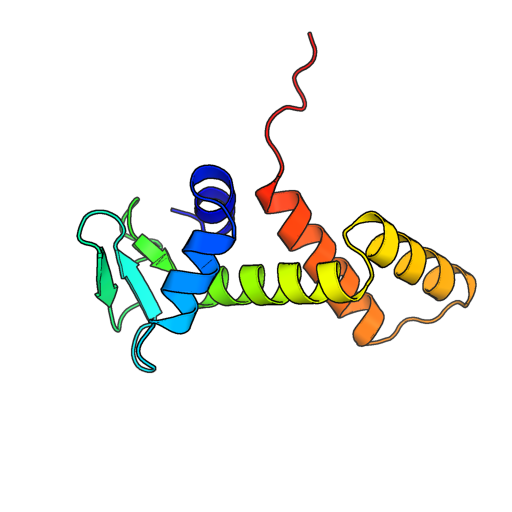87.00 104 MET A CA 1
ATOM 823 C C . MET A 1 104 ? -11.353 6.732 -4.066 1.00 87.00 104 MET A C 1
ATOM 825 O O . MET A 1 104 ? -12.267 6.726 -4.891 1.00 87.00 104 MET A O 1
ATOM 829 N N . GLU A 1 105 ? -10.869 7.884 -3.597 1.00 69.44 105 GLU A N 1
ATOM 830 C CA . GLU A 1 105 ? -11.537 9.166 -3.853 1.00 69.44 105 GLU A CA 1
ATOM 831 C C . GLU A 1 105 ? -11.498 9.632 -5.325 1.00 69.44 105 GLU A C 1
ATOM 833 O O . GLU A 1 105 ? -10.565 10.310 -5.747 1.00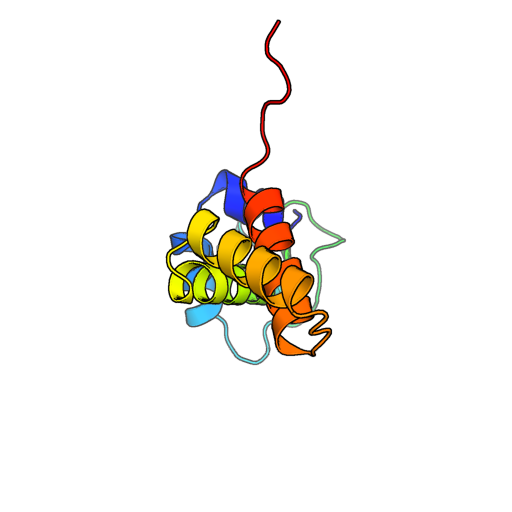 69.44 105 GLU A O 1
ATOM 838 N N . VAL A 1 106 ? -12.561 9.383 -6.102 1.00 53.81 106 VAL A N 1
ATOM 839 C CA . VAL A 1 106 ? -13.125 10.336 -7.090 1.00 53.81 106 VAL A CA 1
ATOM 840 C C . VAL A 1 106 ? -14.651 10.256 -7.098 1.00 53.81 106 VAL A C 1
ATOM 842 O O . VAL A 1 106 ? -15.223 9.382 -7.739 1.00 53.81 106 VAL A O 1
ATOM 845 N N . ALA A 1 107 ? -15.283 11.203 -6.398 1.00 42.84 107 ALA A N 1
ATOM 846 C CA . ALA A 1 107 ? -16.355 12.093 -6.874 1.00 42.84 107 ALA A CA 1
ATOM 847 C C . ALA A 1 107 ? -17.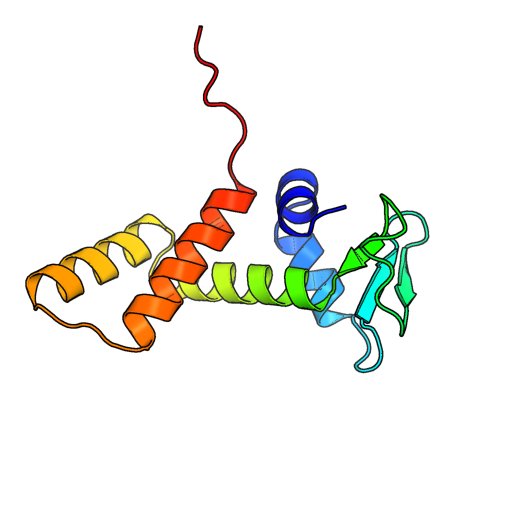241 12.562 -5.703 1.00 42.84 107 ALA A C 1
ATOM 849 O O . ALA A 1 107 ? -18.420 12.225 -5.616 1.00 42.84 107 ALA A O 1
ATOM 850 N N . SER A 1 108 ? -16.716 13.454 -4.858 1.00 44.25 108 SER A N 1
ATOM 851 C CA . SER A 1 108 ? -17.563 14.499 -4.266 1.00 44.25 108 SER A CA 1
ATOM 852 C C . SER A 1 108 ? -17.933 15.466 -5.391 1.00 44.25 108 SER A C 1
ATOM 854 O O . SER A 1 108 ? -17.283 16.482 -5.613 1.00 44.25 108 SER A O 1
ATOM 856 N N . GLY A 1 109 ? -18.914 15.060 -6.187 1.00 42.78 109 GLY A N 1
ATOM 857 C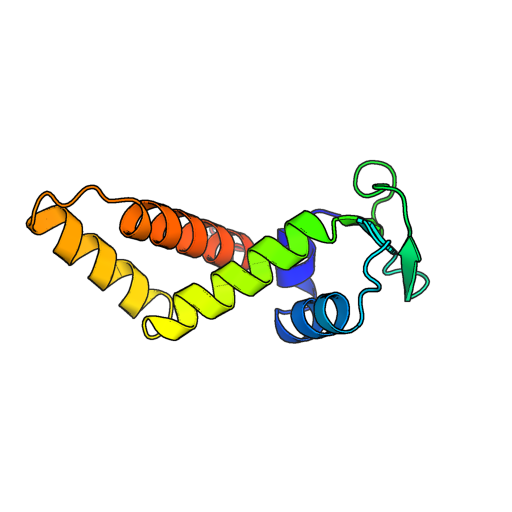 CA . GLY A 1 109 ? -19.383 15.766 -7.371 1.00 42.78 109 GLY A CA 1
ATOM 858 C C . GLY A 1 109 ? -20.739 15.232 -7.806 1.00 42.78 109 GLY A C 1
ATOM 859 O O . GLY A 1 109 ? -20.950 14.973 -8.982 1.00 42.78 109 GLY A O 1
ATOM 860 N N . SER A 1 110 ? -21.636 15.015 -6.842 1.00 41.25 110 SER A N 1
ATOM 861 C CA . SER A 1 110 ? -23.066 15.065 -7.138 1.00 41.25 110 SER A CA 1
ATOM 862 C C . SER A 1 110 ? -23.420 16.529 -7.379 1.00 41.25 110 SER A C 1
ATOM 864 O O . SER A 1 110 ? -23.308 17.318 -6.447 1.00 41.25 110 SER A O 1
ATOM 866 N N . ASN A 1 111 ? -23.802 16.871 -8.607 1.00 35.06 111 ASN A N 1
ATOM 867 C CA . ASN A 1 111 ? -24.683 17.992 -8.934 1.00 35.06 111 ASN A CA 1
ATOM 868 C C . ASN A 1 111 ? -25.579 17.556 -10.090 1.00 35.06 111 ASN A C 1
ATOM 870 O O . ASN A 1 111 ? -25.016 17.116 -11.117 1.00 35.06 111 ASN A O 1
#

Secondary structure (DSSP, 8-state):
--HHHHHHHH-HHHHHHHHHH--TT--EEETTTTEEESS--TTT-TTEEEHHHHHHHHHHHHHHHHTTHHHHHHHHHHHHHHTT---HHHHHHHHHHHHHHHHH-------

Sequence (111 aa):
MKANEFVKKHGIPLAEMIINDSPSWAKSYFLGVEEYEGSDFSQSYEDCISLNCLKRLVESHELVESYGGLDGAKRFIERDQEAEIDDYVTEKIKKAIADVESCMEVASGSN

Radius of gyration: 15.93 Å; chains: 1; bounding box: 42×27×46 Å

Organism: NCBI:txid70346

pLDDT: mean 89.64, std 12.33, range [35.06, 97.38]